Protein AF-A0A9E5ISR8-F1 (afdb_monomer_lite)

Radius of gyration: 11.9 Å; chains: 1; bounding box: 27×19×29 Å

Structure (mmCIF, N/CA/C/O backbone):
data_AF-A0A9E5ISR8-F1
#
_entry.id   AF-A0A9E5ISR8-F1
#
loop_
_atom_site.group_PDB
_atom_site.id
_atom_site.type_symbol
_atom_site.label_atom_id
_atom_site.label_alt_id
_atom_site.label_comp_id
_atom_site.label_asym_id
_atom_site.label_entity_id
_atom_site.label_seq_id
_atom_site.pdbx_PDB_ins_code
_atom_site.Cartn_x
_atom_site.Cartn_y
_atom_site.Cartn_z
_atom_site.occupancy
_atom_site.B_iso_or_equiv
_atom_site.auth_seq_id
_atom_site.auth_comp_id
_atom_site.auth_asym_id
_atom_site.auth_atom_id
_atom_site.pdbx_PDB_model_num
ATOM 1 N N . MET A 1 1 ? 17.331 -8.433 -17.421 1.00 38.06 1 MET A N 1
ATOM 2 C CA . MET A 1 1 ? 17.860 -7.375 -16.541 1.00 38.06 1 MET A CA 1
ATOM 3 C C . MET A 1 1 ? 16.998 -7.364 -15.296 1.00 38.06 1 MET A C 1
ATOM 5 O O . MET A 1 1 ? 15.824 -7.041 -15.390 1.00 38.06 1 MET A O 1
ATOM 9 N N . SER A 1 2 ? 17.525 -7.868 -14.185 1.00 40.75 2 SER A N 1
ATOM 10 C CA . SER A 1 2 ? 16.852 -7.877 -12.887 1.00 40.75 2 SER A CA 1
ATOM 11 C C . SER A 1 2 ? 16.669 -6.436 -12.423 1.00 40.75 2 SER A C 1
ATOM 13 O O . SER A 1 2 ? 17.663 -5.766 -12.153 1.00 40.75 2 SER A O 1
ATOM 15 N N . SER A 1 3 ? 15.427 -5.957 -12.364 1.00 46.16 3 SER A N 1
ATOM 16 C CA . SER A 1 3 ? 15.072 -4.664 -11.778 1.00 46.16 3 SER A CA 1
ATOM 17 C C . SER A 1 3 ? 15.335 -4.720 -10.274 1.00 46.16 3 SER A C 1
ATOM 19 O O . SER A 1 3 ? 14.426 -4.918 -9.472 1.00 46.16 3 SER A 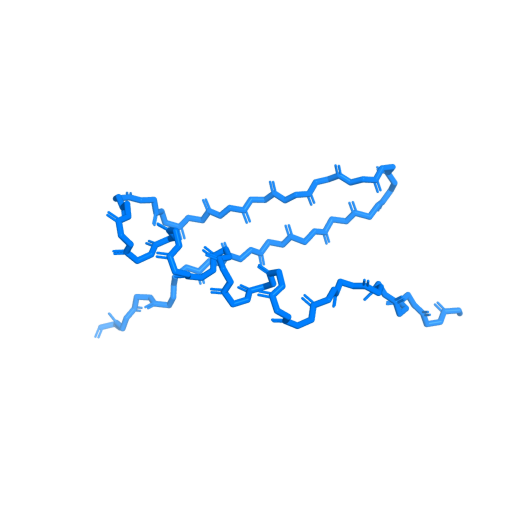O 1
ATOM 21 N N . SER A 1 4 ? 16.603 -4.626 -9.879 1.00 50.72 4 SER A N 1
ATOM 22 C CA . SER A 1 4 ? 17.012 -4.415 -8.497 1.00 50.72 4 SER A CA 1
ATOM 23 C C . SER A 1 4 ? 16.706 -2.965 -8.171 1.00 50.72 4 SER A C 1
ATOM 25 O O . SER A 1 4 ? 17.581 -2.106 -8.203 1.00 50.72 4 SER A O 1
ATOM 27 N N . ILE A 1 5 ? 15.425 -2.687 -7.965 1.00 56.31 5 ILE A N 1
ATOM 28 C CA . ILE A 1 5 ? 14.979 -1.413 -7.447 1.00 56.31 5 ILE A CA 1
ATOM 29 C C . ILE A 1 5 ? 15.681 -1.225 -6.095 1.00 56.31 5 ILE A C 1
ATOM 31 O O . ILE A 1 5 ? 15.415 -1.957 -5.142 1.00 56.31 5 ILE A O 1
ATOM 35 N N . THR A 1 6 ? 16.623 -0.288 -6.028 1.00 64.38 6 THR A N 1
ATOM 36 C CA . THR A 1 6 ? 17.455 -0.008 -4.852 1.00 64.38 6 THR A CA 1
ATOM 37 C C . THR A 1 6 ? 16.688 0.848 -3.841 1.00 64.38 6 THR A C 1
ATOM 39 O O . THR A 1 6 ? 17.152 1.903 -3.422 1.00 64.38 6 THR A O 1
ATOM 42 N N . PHE A 1 7 ? 15.481 0.433 -3.448 1.00 68.75 7 PHE A N 1
ATOM 43 C CA . PHE A 1 7 ? 14.818 1.090 -2.325 1.00 68.75 7 PHE A CA 1
ATOM 44 C C . PHE A 1 7 ? 15.529 0.694 -1.034 1.00 68.75 7 PHE A C 1
ATOM 46 O O . PHE A 1 7 ? 15.656 -0.491 -0.718 1.00 68.75 7 PHE A O 1
ATOM 53 N N . ASP A 1 8 ? 16.002 1.695 -0.293 1.00 81.81 8 ASP A N 1
ATOM 54 C CA . ASP A 1 8 ? 16.612 1.497 1.015 1.00 81.81 8 ASP A CA 1
ATOM 55 C C . ASP A 1 8 ? 15.611 0.785 1.948 1.00 81.81 8 ASP A C 1
ATOM 57 O O . ASP A 1 8 ? 14.506 1.296 2.178 1.00 81.81 8 ASP A O 1
ATOM 61 N N . PRO A 1 9 ? 15.969 -0.376 2.528 1.00 83.81 9 PRO A N 1
ATOM 62 C CA . PRO A 1 9 ? 15.140 -1.046 3.521 1.00 83.81 9 PRO A CA 1
ATOM 63 C C . PRO A 1 9 ? 14.704 -0.141 4.682 1.00 83.81 9 PRO A C 1
ATOM 65 O O . PRO A 1 9 ? 13.649 -0.384 5.268 1.00 83.81 9 PRO A O 1
ATOM 68 N N . ALA A 1 10 ? 15.488 0.881 5.045 1.00 87.00 10 ALA A N 1
ATOM 69 C CA . ALA A 1 10 ? 15.093 1.856 6.060 1.00 87.00 10 ALA A CA 1
ATOM 70 C C . ALA A 1 10 ? 13.912 2.718 5.598 1.00 87.00 10 ALA A C 1
ATOM 72 O O . ALA A 1 10 ? 12.943 2.853 6.343 1.00 87.00 10 ALA A O 1
ATOM 73 N N . ALA A 1 11 ? 13.930 3.201 4.353 1.00 84.75 11 ALA A N 1
ATOM 74 C CA . ALA A 1 11 ? 12.822 3.962 3.780 1.00 84.75 11 ALA A CA 1
ATOM 75 C C . ALA A 1 11 ? 11.523 3.139 3.747 1.00 84.75 11 ALA A C 1
ATOM 77 O O . ALA A 1 11 ? 10.467 3.630 4.136 1.00 84.75 11 ALA A O 1
ATOM 78 N N . ILE A 1 12 ? 11.600 1.854 3.379 1.00 87.06 12 ILE A N 1
ATOM 79 C CA . ILE A 1 12 ? 10.432 0.953 3.381 1.00 87.06 12 ILE A CA 1
ATOM 80 C C . ILE A 1 12 ? 9.844 0.806 4.795 1.00 87.06 12 ILE A C 1
ATOM 82 O O . ILE A 1 12 ? 8.623 0.789 4.965 1.00 87.06 12 ILE A O 1
ATOM 86 N N . ARG A 1 13 ? 10.695 0.715 5.824 1.00 90.12 13 ARG A N 1
ATOM 87 C CA . ARG A 1 13 ? 10.246 0.629 7.223 1.00 90.12 13 ARG A CA 1
ATOM 88 C C . ARG A 1 13 ? 9.544 1.903 7.684 1.00 90.12 13 ARG A C 1
ATOM 90 O O . ARG A 1 13 ? 8.517 1.795 8.350 1.00 90.12 13 ARG A O 1
ATOM 97 N N . GLU A 1 14 ? 10.052 3.073 7.307 1.00 91.69 14 GLU A N 1
ATOM 98 C CA . GLU A 1 14 ? 9.392 4.347 7.613 1.00 91.69 14 GLU A CA 1
ATOM 99 C C . GLU A 1 14 ? 8.035 4.460 6.907 1.00 91.69 14 GLU A C 1
ATOM 101 O O . GLU A 1 14 ? 7.043 4.797 7.546 1.00 91.69 14 GLU A O 1
ATOM 106 N N . LEU A 1 15 ? 7.933 4.062 5.634 1.00 91.00 15 LEU A N 1
ATOM 107 C CA . LEU A 1 15 ? 6.646 4.002 4.927 1.00 91.00 15 LEU A CA 1
ATOM 108 C C . LEU A 1 15 ? 5.646 3.074 5.632 1.00 91.00 15 LEU A C 1
ATOM 110 O O . LEU A 1 15 ? 4.479 3.423 5.805 1.00 91.00 15 LEU A O 1
ATOM 114 N N . ALA A 1 16 ? 6.104 1.910 6.098 1.00 90.56 16 ALA A N 1
ATOM 115 C CA . ALA A 1 16 ? 5.276 0.989 6.873 1.00 90.56 16 ALA A CA 1
ATOM 116 C C . ALA A 1 16 ? 4.853 1.564 8.236 1.00 90.56 16 ALA A C 1
ATOM 118 O O . ALA A 1 16 ? 3.795 1.204 8.750 1.00 90.56 16 ALA A O 1
ATOM 119 N N . LYS A 1 17 ? 5.667 2.434 8.841 1.00 92.56 17 LYS A N 1
ATOM 120 C CA . LYS A 1 17 ? 5.324 3.146 10.075 1.00 92.56 17 LYS A CA 1
ATOM 121 C C . LYS A 1 17 ? 4.264 4.214 9.811 1.00 92.56 17 LYS A C 1
ATOM 123 O O . LYS A 1 17 ? 3.238 4.193 10.482 1.00 92.56 17 LYS A O 1
ATOM 128 N N . ILE A 1 18 ? 4.439 5.035 8.773 1.00 92.56 18 ILE A N 1
ATOM 129 C CA . ILE A 1 18 ? 3.442 6.029 8.340 1.00 92.56 18 ILE A CA 1
ATOM 130 C C . ILE A 1 18 ? 2.093 5.348 8.074 1.00 92.56 18 ILE A C 1
ATOM 132 O O . ILE A 1 18 ? 1.075 5.791 8.593 1.00 92.56 18 ILE A O 1
ATOM 136 N N . LEU A 1 19 ? 2.077 4.226 7.346 1.00 92.75 19 LEU A N 1
ATOM 137 C CA . LEU A 1 19 ? 0.861 3.433 7.105 1.00 92.75 19 LEU A CA 1
ATOM 138 C C . LEU A 1 19 ? 0.171 2.921 8.3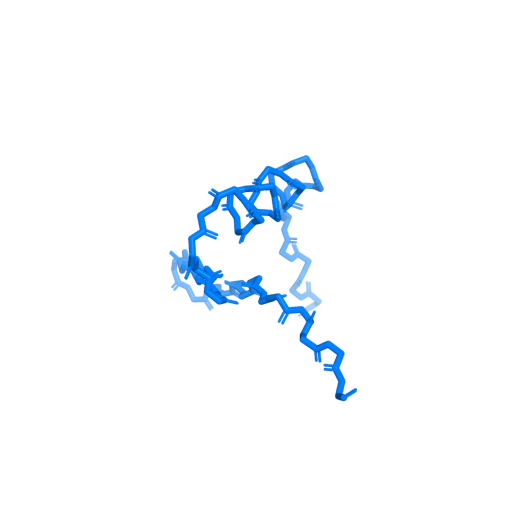76 1.00 92.75 19 LEU A C 1
ATOM 140 O O . LEU A 1 19 ? -1.029 2.682 8.361 1.00 92.75 19 LEU A O 1
ATOM 144 N N . ARG A 1 20 ? 0.915 2.679 9.460 1.00 89.88 20 ARG A N 1
ATOM 145 C CA . ARG A 1 20 ? 0.341 2.227 10.739 1.00 89.88 20 ARG A CA 1
ATOM 146 C C . ARG A 1 20 ? -0.156 3.380 11.600 1.00 89.88 20 ARG A C 1
ATOM 148 O O . ARG A 1 20 ? -1.099 3.191 12.359 1.00 89.88 20 ARG A O 1
ATOM 155 N N . GLU A 1 21 ? 0.524 4.519 11.537 1.00 93.81 21 GLU A N 1
ATOM 156 C CA . GLU A 1 21 ? 0.216 5.715 12.329 1.00 93.81 21 GLU A CA 1
ATOM 157 C C . GLU A 1 21 ? -0.903 6.556 11.708 1.00 93.81 21 GLU A C 1
ATOM 159 O O . GLU A 1 21 ? -1.554 7.336 12.398 1.00 93.81 21 GLU A O 1
ATOM 164 N N . THR A 1 22 ? -1.137 6.382 10.410 1.00 91.12 22 THR A N 1
ATOM 165 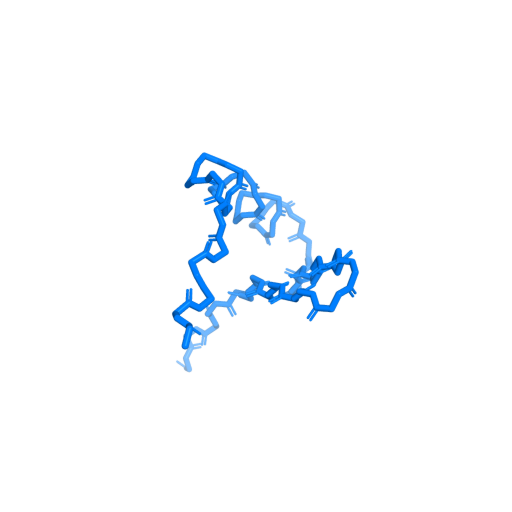C CA . THR A 1 22 ? -2.229 7.009 9.667 1.00 91.12 22 THR A CA 1
ATOM 166 C C . THR A 1 22 ? -3.342 6.001 9.391 1.00 91.12 22 THR A C 1
ATOM 168 O O . THR A 1 22 ? -3.149 4.793 9.502 1.00 91.12 22 THR A O 1
ATOM 171 N N . ASP A 1 23 ? -4.512 6.493 8.986 1.00 87.62 23 ASP A N 1
ATOM 172 C CA . ASP A 1 23 ? -5.624 5.646 8.531 1.00 87.62 23 ASP A CA 1
ATOM 173 C C . ASP A 1 23 ? -5.494 5.262 7.040 1.00 87.62 23 ASP A C 1
ATOM 175 O O . ASP A 1 23 ? -6.474 5.041 6.332 1.00 87.62 23 ASP A O 1
ATOM 179 N N . LEU A 1 24 ? -4.261 5.242 6.521 1.00 92.44 24 LEU A N 1
ATOM 180 C CA . LEU A 1 24 ? -3.980 4.870 5.140 1.00 92.44 24 LEU A CA 1
ATOM 181 C C . LEU A 1 24 ? -3.893 3.350 5.005 1.00 92.44 24 LEU A C 1
ATOM 183 O O . LEU A 1 24 ? -3.287 2.650 5.817 1.00 92.44 24 LEU A O 1
ATOM 187 N N . THR A 1 25 ? -4.450 2.828 3.918 1.00 91.00 25 THR A N 1
ATOM 188 C CA . THR A 1 25 ? -4.379 1.398 3.592 1.00 91.00 25 THR A CA 1
ATOM 189 C C . THR A 1 25 ? -3.189 1.058 2.698 1.00 91.00 25 THR A C 1
ATOM 191 O O . THR A 1 25 ? -2.684 -0.067 2.746 1.00 91.00 25 THR A O 1
ATOM 194 N N . GLU A 1 26 ? -2.718 2.020 1.901 1.00 93.56 26 GLU A N 1
ATOM 195 C CA . GLU A 1 26 ? -1.601 1.856 0.973 1.00 93.56 26 GLU A CA 1
ATOM 196 C C . GLU A 1 26 ? -0.852 3.169 0.693 1.00 93.56 26 GLU A C 1
ATOM 198 O O . GLU A 1 26 ? -1.411 4.259 0.797 1.00 93.56 26 GLU A O 1
ATOM 203 N N . ILE A 1 27 ? 0.431 3.043 0.339 1.00 92.06 27 ILE A N 1
ATOM 204 C CA . ILE A 1 27 ? 1.278 4.109 -0.204 1.00 92.06 27 ILE A CA 1
ATOM 205 C C . ILE A 1 27 ? 1.919 3.584 -1.492 1.00 92.06 27 ILE A C 1
ATOM 207 O O . ILE A 1 27 ? 2.566 2.533 -1.489 1.00 92.06 27 ILE A O 1
ATOM 211 N N . GLU A 1 28 ? 1.764 4.326 -2.588 1.00 91.94 28 GLU A N 1
ATOM 212 C CA . GLU A 1 28 ? 2.405 4.050 -3.876 1.00 91.94 28 GLU A CA 1
ATOM 213 C C . GLU A 1 28 ? 3.436 5.141 -4.188 1.00 91.94 28 GLU A C 1
ATOM 215 O O . GLU A 1 28 ? 3.128 6.330 -4.119 1.00 91.94 28 GLU A O 1
ATOM 220 N N . LEU A 1 29 ? 4.661 4.736 -4.530 1.00 87.12 29 LEU A N 1
ATOM 221 C CA . LEU A 1 29 ? 5.711 5.635 -5.002 1.00 87.12 29 LEU A CA 1
ATOM 222 C C . LEU A 1 29 ? 6.040 5.300 -6.454 1.00 87.12 29 LEU A C 1
ATOM 224 O O . LEU A 1 29 ? 6.229 4.130 -6.804 1.00 87.12 29 LEU A O 1
ATOM 228 N N . VAL A 1 30 ? 6.115 6.341 -7.281 1.00 87.62 30 VAL A N 1
ATOM 229 C CA . VAL A 1 30 ? 6.428 6.255 -8.709 1.00 87.62 30 VAL A CA 1
ATOM 230 C C . VAL A 1 30 ? 7.651 7.120 -8.991 1.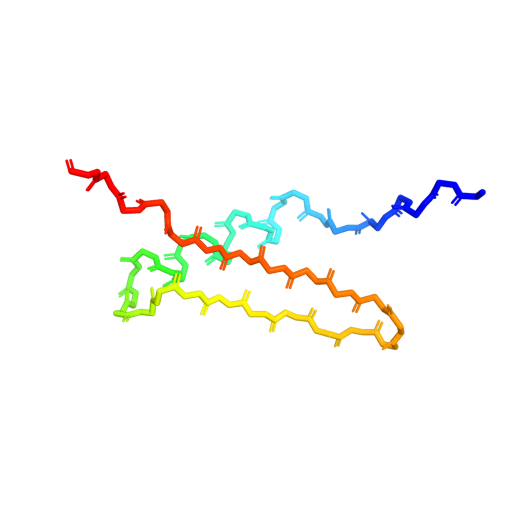00 87.62 30 VAL A C 1
ATOM 232 O O . VAL A 1 30 ? 7.646 8.312 -8.693 1.00 87.62 30 VAL A O 1
ATOM 235 N N . GLU A 1 31 ? 8.683 6.520 -9.576 1.00 83.50 31 GLU A N 1
ATOM 236 C CA . GLU A 1 31 ? 9.889 7.211 -10.033 1.00 83.50 31 GLU A CA 1
ATOM 237 C C . GLU A 1 31 ? 10.242 6.730 -11.443 1.00 83.50 31 GLU A C 1
ATOM 239 O O . GLU A 1 31 ? 10.611 5.570 -11.641 1.00 83.50 31 GLU A O 1
ATOM 244 N N . ASN A 1 32 ? 10.128 7.621 -12.434 1.00 86.19 32 ASN A N 1
ATOM 245 C CA . ASN A 1 32 ? 10.223 7.277 -13.857 1.00 86.19 32 ASN A CA 1
ATOM 246 C C . ASN A 1 32 ? 9.293 6.088 -14.194 1.00 86.19 32 ASN A C 1
ATOM 248 O O . ASN A 1 32 ? 8.087 6.172 -13.970 1.00 86.19 32 ASN A O 1
ATOM 252 N N . ASP A 1 33 ? 9.859 4.974 -14.668 1.00 84.19 33 ASP A N 1
ATOM 253 C CA . ASP A 1 33 ? 9.142 3.731 -14.987 1.00 84.19 33 ASP A CA 1
ATOM 254 C C . ASP A 1 33 ? 9.087 2.727 -13.816 1.00 84.19 33 ASP A C 1
ATOM 256 O O . ASP A 1 33 ? 8.580 1.614 -13.961 1.00 84.19 33 ASP A O 1
ATOM 260 N N . SER A 1 34 ? 9.630 3.082 -12.646 1.00 81.81 34 SER A N 1
ATOM 261 C CA . SER A 1 34 ? 9.645 2.227 -11.455 1.00 81.81 34 SER A CA 1
ATOM 262 C C . SER A 1 34 ? 8.494 2.559 -10.514 1.00 81.81 34 SER A C 1
ATOM 264 O O . SER A 1 34 ? 8.183 3.722 -10.258 1.00 81.81 34 SER A O 1
ATOM 266 N N . ARG A 1 35 ? 7.875 1.516 -9.955 1.00 86.19 35 ARG A N 1
ATOM 267 C CA . ARG A 1 35 ? 6.772 1.635 -8.999 1.00 86.19 35 ARG A CA 1
ATOM 268 C C . ARG A 1 35 ? 6.981 0.701 -7.815 1.00 86.19 35 ARG A C 1
ATOM 270 O O . ARG A 1 35 ? 7.263 -0.480 -8.006 1.00 86.19 35 ARG A O 1
ATOM 277 N N . ILE A 1 36 ? 6.771 1.216 -6.606 1.00 86.69 36 ILE A N 1
ATOM 278 C CA . ILE A 1 36 ? 6.639 0.417 -5.384 1.00 86.69 36 ILE A CA 1
ATOM 279 C C . ILE A 1 36 ? 5.307 0.718 -4.715 1.00 86.69 36 ILE A C 1
ATOM 281 O O . ILE A 1 36 ? 4.885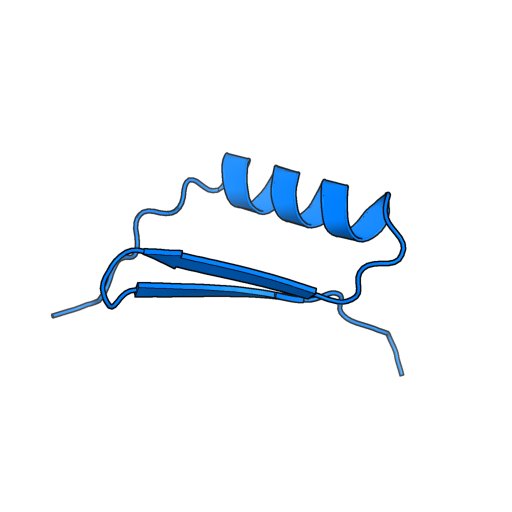 1.868 -4.624 1.00 86.69 36 ILE A O 1
ATOM 285 N N . ARG A 1 37 ? 4.657 -0.336 -4.227 1.00 90.69 37 ARG A N 1
ATOM 286 C CA . ARG A 1 37 ? 3.451 -0.238 -3.415 1.00 90.69 37 ARG A CA 1
ATOM 287 C C . ARG A 1 37 ? 3.701 -0.896 -2.071 1.00 90.69 37 ARG A C 1
ATOM 289 O O . ARG A 1 37 ? 4.080 -2.064 -2.011 1.00 90.69 37 ARG A O 1
ATOM 296 N N . VAL A 1 38 ? 3.462 -0.145 -1.007 1.00 91.25 38 VAL A N 1
ATOM 297 C CA . VAL A 1 38 ? 3.426 -0.655 0.360 1.00 91.25 38 VAL A CA 1
ATOM 298 C C . VAL A 1 38 ? 1.966 -0.661 0.785 1.00 91.25 38 VAL A C 1
ATOM 300 O O . VAL A 1 38 ? 1.315 0.377 0.758 1.00 91.25 38 VAL A O 1
ATOM 303 N N . ALA A 1 39 ? 1.438 -1.826 1.145 1.00 92.12 39 ALA A N 1
ATOM 304 C CA . ALA A 1 39 ? 0.052 -1.978 1.575 1.00 92.12 39 ALA A CA 1
ATOM 305 C C . ALA A 1 39 ? -0.001 -2.662 2.939 1.00 92.12 39 ALA A C 1
ATOM 307 O O . ALA A 1 39 ? 0.825 -3.526 3.254 1.00 92.12 39 ALA A O 1
ATOM 308 N N . ARG A 1 40 ? -0.982 -2.281 3.758 1.00 88.12 40 A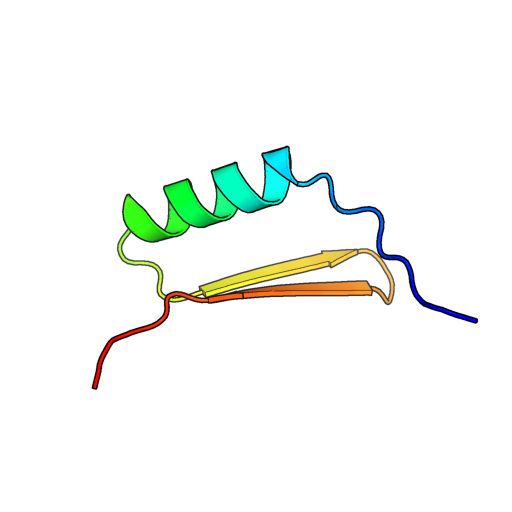RG A N 1
ATOM 309 C CA . ARG A 1 40 ? -1.239 -2.951 5.030 1.00 88.12 40 ARG A CA 1
ATOM 310 C C . ARG A 1 40 ? -1.869 -4.317 4.762 1.00 88.12 40 ARG A C 1
ATOM 312 O O . ARG A 1 40 ? -2.884 -4.416 4.081 1.00 88.12 40 ARG A O 1
ATOM 319 N N . VAL A 1 41 ? -1.304 -5.370 5.350 1.00 82.25 41 VAL A N 1
ATOM 320 C CA . VAL A 1 41 ? -1.980 -6.671 5.415 1.00 82.25 41 VAL A CA 1
ATOM 321 C C . VAL A 1 41 ? -3.089 -6.553 6.452 1.00 82.25 41 VAL A C 1
ATOM 323 O O . VAL A 1 41 ? -2.812 -6.348 7.635 1.00 82.25 41 VAL A O 1
ATOM 326 N N . ILE A 1 42 ? -4.336 -6.640 6.000 1.00 75.69 42 ILE A N 1
ATOM 327 C CA . ILE A 1 42 ? -5.501 -6.744 6.875 1.00 75.69 42 ILE A CA 1
ATOM 328 C C . ILE A 1 42 ? -5.732 -8.246 7.087 1.00 75.69 42 ILE A C 1
ATOM 330 O O . ILE A 1 42 ? -5.992 -8.945 6.106 1.00 75.69 42 ILE A O 1
ATOM 334 N N . PRO A 1 43 ? -5.558 -8.775 8.312 1.00 75.25 43 PRO A N 1
ATOM 335 C CA . PRO A 1 43 ? -5.932 -10.153 8.611 1.00 75.25 43 PRO A CA 1
ATOM 336 C C . PRO A 1 43 ? -7.417 -10.359 8.292 1.00 75.25 43 PRO A C 1
ATOM 338 O O . PRO A 1 43 ? -8.220 -9.472 8.584 1.00 75.25 43 PRO A O 1
ATOM 341 N N . ALA A 1 44 ? -7.743 -11.492 7.664 1.00 70.06 44 ALA A N 1
ATOM 342 C CA . ALA A 1 44 ? -9.116 -11.880 7.340 1.00 70.06 44 ALA A CA 1
ATOM 343 C C . ALA A 1 44 ? -9.953 -12.161 8.595 1.00 70.06 44 ALA A C 1
ATOM 345 O O . ALA A 1 44 ? -9.365 -12.633 9.598 1.00 70.06 44 ALA A O 1
#

Sequence (44 aa):
MSSSITFDPAAIRELAKILRETDLTEIELVENDSRIRVARVIPA

Foldseek 3Di:
DPPPPPDDPVVLVVLVVVVVVDVDQKDWDDDPPDIDIDGDDDDD

pLDDT: mean 81.89, std 14.5, range [38.06, 93.81]

Secondary structure (DSSP, 8-state):
--------HHHHHHHHHHHHHSS-SEEEEEETTEEEEEE-----